Protein AF-A0A9D5VTU8-F1 (afdb_monomer)

Solvent-accessible surface area (backbone atoms only — not comparable to full-atom values): 6074 Å² total; per-residue (Å²): 134,85,80,76,80,64,71,96,58,91,76,55,67,71,58,44,55,50,37,51,52,22,29,52,40,16,65,76,36,25,74,42,66,64,24,18,46,39,45,36,50,38,54,48,54,54,48,52,52,47,50,43,55,70,61,48,47,56,40,61,76,68,64,52,53,71,68,61,49,50,54,49,52,52,53,51,53,52,49,53,52,55,50,50,54,53,43,45,67,56,46,43,70,37,42,41,70,63,31,32,54,53,31,55,53,51,49,69,61,66,104

Foldseek 3Di:
DDPLPAQPDDDDPVLLVLLVVLLVCCVVFQADLVSLVSLLVSVLSSLLRSLCVVQQVVCVVVVPDPVVNVVSVVVSVVVSVVVSVVSCVPSSPGGDPRVNVSSVVSVSHSD

pLDDT: mean 90.66, std 12.19, range [35.47, 97.81]

Radius of gyration: 15.84 Å; Cα contacts (8 Å, |Δi|>4): 97; chains: 1; bounding box: 31×36×45 Å

Nearest PDB structures (foldseek):
  6z16-assembly1_g  TM=4.076E-01  e=2.910E+00  Anoxybacillus flavithermus WK1
  7qru-assembly1_G  TM=3.475E-01  e=9.039E+00  Alkalihalophilus pseudofirmus

Structure (mmCIF, N/CA/C/O backbone):
data_AF-A0A9D5VTU8-F1
#
_entry.id   AF-A0A9D5VTU8-F1
#
loop_
_atom_site.group_PDB
_atom_site.id
_atom_site.type_symbol
_atom_site.label_atom_id
_atom_site.label_alt_id
_atom_site.label_comp_id
_atom_site.label_asym_id
_atom_site.label_entity_id
_atom_site.label_seq_id
_atom_site.pdbx_PDB_ins_code
_atom_site.Cartn_x
_atom_site.Cartn_y
_atom_site.Cartn_z
_atom_site.occupancy
_atom_site.B_iso_or_equiv
_atom_site.auth_seq_id
_atom_site.auth_comp_id
_atom_site.auth_asym_id
_atom_site.auth_atom_id
_atom_site.pdbx_PDB_model_num
ATOM 1 N N . MET A 1 1 ? 0.095 -29.364 -1.698 1.00 35.47 1 MET A N 1
ATOM 2 C CA . MET A 1 1 ? -0.686 -28.680 -0.645 1.00 35.47 1 MET A CA 1
ATOM 3 C C . MET A 1 1 ? -0.549 -27.196 -0.921 1.00 35.47 1 MET A C 1
ATOM 5 O O . MET A 1 1 ? 0.357 -26.564 -0.397 1.00 35.47 1 MET A O 1
ATOM 9 N N . ASP A 1 2 ? -1.383 -26.674 -1.817 1.00 42.19 2 ASP A N 1
ATOM 10 C CA . ASP A 1 2 ? -1.324 -25.274 -2.239 1.00 42.19 2 ASP A CA 1
ATOM 11 C C . ASP A 1 2 ? -2.202 -24.450 -1.302 1.00 42.19 2 ASP A C 1
ATOM 13 O O . ASP A 1 2 ? -3.365 -24.171 -1.586 1.00 42.19 2 ASP A O 1
ATOM 17 N N . ASN A 1 3 ? -1.649 -24.086 -0.145 1.00 41.22 3 ASN A N 1
ATOM 18 C CA . ASN A 1 3 ? -2.238 -23.045 0.687 1.00 41.22 3 ASN A CA 1
ATOM 19 C C . ASN A 1 3 ? -2.044 -21.704 -0.029 1.00 41.22 3 ASN A C 1
ATOM 21 O O . ASN A 1 3 ? -1.099 -20.968 0.249 1.00 41.22 3 ASN A O 1
ATOM 25 N N . LYS A 1 4 ? -2.941 -21.376 -0.964 1.00 48.72 4 LYS A N 1
ATOM 26 C CA . LYS A 1 4 ? -3.135 -19.990 -1.388 1.00 48.72 4 LYS A CA 1
ATOM 27 C C . LYS A 1 4 ? -3.759 -19.250 -0.206 1.00 48.72 4 LYS A C 1
ATOM 29 O O . LYS A 1 4 ? -4.978 -19.182 -0.080 1.00 48.72 4 LYS A O 1
ATOM 34 N N . CYS A 1 5 ? -2.918 -18.757 0.701 1.00 50.41 5 CYS A N 1
ATOM 35 C CA . CYS A 1 5 ? -3.317 -17.759 1.685 1.00 50.41 5 CYS A CA 1
ATOM 36 C C . CYS A 1 5 ? -3.737 -16.505 0.908 1.00 50.41 5 CYS A C 1
ATOM 38 O O . CYS A 1 5 ? -2.898 -15.678 0.563 1.00 50.41 5 CYS A O 1
ATOM 40 N N . GLY A 1 6 ? -5.020 -16.422 0.555 1.00 56.81 6 GLY A N 1
ATOM 41 C CA . GLY A 1 6 ? -5.602 -15.239 -0.063 1.00 56.81 6 GLY A CA 1
ATOM 42 C C . GLY A 1 6 ? -5.548 -14.043 0.884 1.00 56.81 6 GLY A C 1
ATOM 43 O O . GLY A 1 6 ? -5.292 -14.175 2.085 1.00 56.81 6 GLY A O 1
ATOM 44 N N . VAL A 1 7 ? -5.799 -12.856 0.342 1.00 59.06 7 VAL A N 1
ATOM 45 C CA . VAL A 1 7 ? -5.923 -11.636 1.141 1.00 59.06 7 VAL A CA 1
ATOM 46 C C . VAL A 1 7 ? -7.037 -11.834 2.176 1.00 59.06 7 VAL A C 1
ATOM 48 O O . VAL A 1 7 ? -8.175 -12.127 1.823 1.00 59.06 7 VAL A O 1
ATOM 51 N N . ILE A 1 8 ? -6.713 -11.679 3.464 1.00 71.00 8 ILE A N 1
ATOM 52 C CA . ILE A 1 8 ? -7.641 -11.939 4.588 1.00 71.00 8 ILE A CA 1
ATOM 53 C C . ILE A 1 8 ? -8.742 -10.856 4.682 1.00 71.00 8 ILE A C 1
ATOM 55 O O . ILE A 1 8 ? -9.678 -10.965 5.472 1.00 71.00 8 ILE A O 1
ATOM 59 N N . PHE A 1 9 ? -8.650 -9.804 3.867 1.00 81.75 9 PHE A N 1
ATOM 60 C CA . PHE A 1 9 ? -9.569 -8.673 3.856 1.00 81.75 9 PHE A CA 1
ATOM 61 C C . PHE A 1 9 ? -10.110 -8.393 2.445 1.00 81.75 9 PHE A C 1
ATOM 63 O O . PHE A 1 9 ? -9.389 -8.561 1.457 1.00 81.75 9 PHE A O 1
ATOM 70 N N . PRO A 1 10 ? -11.373 -7.945 2.326 1.00 85.62 10 PRO A N 1
ATOM 71 C CA . PRO A 1 10 ? -11.955 -7.598 1.039 1.00 85.62 10 PRO A CA 1
ATOM 72 C C . PRO A 1 10 ? -11.299 -6.333 0.473 1.00 85.62 10 PRO A C 1
ATOM 74 O O . PRO A 1 10 ? -11.248 -5.292 1.129 1.00 85.62 10 PRO A O 1
ATOM 77 N N . LEU A 1 11 ? -10.828 -6.415 -0.772 1.00 88.06 11 LEU A N 1
ATOM 78 C CA . LEU A 1 11 ? -10.335 -5.256 -1.514 1.00 88.06 11 LEU A CA 1
ATOM 79 C C . LEU A 1 11 ? -11.487 -4.561 -2.257 1.00 88.06 11 LEU A C 1
ATOM 81 O O . LEU A 1 11 ? -12.204 -5.240 -3.000 1.00 88.06 11 LEU A O 1
ATOM 85 N N . PRO A 1 12 ? -11.648 -3.230 -2.124 1.00 89.19 12 PRO A N 1
ATOM 86 C CA . PRO A 1 12 ? -12.628 -2.474 -2.895 1.00 89.19 12 PRO A CA 1
ATOM 87 C C . PRO A 1 12 ? -12.386 -2.610 -4.392 1.00 89.19 12 PRO A C 1
ATOM 89 O O . PRO A 1 12 ? -11.238 -2.612 -4.842 1.00 89.19 12 PRO A O 1
ATOM 92 N N . THR A 1 13 ? -13.465 -2.625 -5.175 1.00 90.44 13 THR A N 1
ATOM 93 C CA . THR A 1 13 ? -13.396 -2.717 -6.640 1.00 90.44 13 THR A CA 1
ATOM 94 C C . THR A 1 13 ? -12.496 -1.640 -7.241 1.00 90.44 13 THR A C 1
ATOM 96 O O . THR A 1 13 ? -11.645 -1.957 -8.061 1.00 90.44 13 THR A O 1
ATOM 99 N N . CYS A 1 14 ? -12.576 -0.398 -6.755 1.00 90.44 14 CYS A N 1
ATOM 100 C CA . CYS A 1 14 ? -11.724 0.691 -7.236 1.00 90.44 14 CYS A CA 1
ATOM 101 C C . CYS A 1 14 ? -10.222 0.445 -6.994 1.00 90.44 14 CYS A C 1
ATOM 103 O O . CYS A 1 14 ? -9.394 0.856 -7.802 1.00 90.44 14 CYS A O 1
ATOM 105 N N . VAL A 1 15 ? -9.853 -0.248 -5.908 1.00 93.25 15 VAL A N 1
ATOM 106 C CA . VAL A 1 15 ? -8.457 -0.619 -5.627 1.00 93.25 15 VAL A CA 1
ATOM 107 C C . VAL A 1 15 ? -8.014 -1.747 -6.555 1.00 93.25 15 VAL A C 1
ATOM 109 O O . VAL A 1 15 ? -6.900 -1.697 -7.066 1.00 93.25 15 VAL A O 1
ATOM 112 N N . LYS A 1 16 ? -8.887 -2.728 -6.821 1.00 93.06 16 LYS A N 1
ATOM 113 C CA . LYS A 1 16 ? -8.610 -3.815 -7.774 1.00 93.06 16 LYS A CA 1
ATOM 114 C C . LYS A 1 16 ? -8.436 -3.300 -9.204 1.00 93.06 16 LYS A C 1
ATOM 116 O O . LYS A 1 16 ? -7.487 -3.687 -9.874 1.00 93.06 16 LYS A O 1
ATOM 121 N N . GLU A 1 17 ? -9.309 -2.401 -9.653 1.00 94.00 17 GLU A N 1
ATOM 122 C CA . GLU A 1 17 ? -9.225 -1.769 -10.977 1.00 94.00 17 GLU A CA 1
ATOM 123 C C . GLU A 1 17 ? -7.952 -0.930 -11.118 1.00 94.00 17 GLU A C 1
ATOM 125 O O . GLU A 1 17 ? -7.220 -1.064 -12.097 1.00 94.00 17 GLU A O 1
ATOM 130 N N . PHE A 1 18 ? -7.640 -0.109 -10.108 1.00 94.75 18 PHE A N 1
ATOM 131 C CA . PHE A 1 18 ? -6.400 0.664 -10.085 1.00 94.75 18 PHE A CA 1
ATOM 132 C C . PHE A 1 18 ? -5.166 -0.242 -10.158 1.00 94.75 18 PHE A C 1
ATOM 134 O O . PHE A 1 18 ? -4.250 0.025 -10.933 1.00 94.75 18 PHE A O 1
ATOM 141 N N . ALA A 1 19 ? -5.163 -1.332 -9.389 1.00 95.50 19 ALA A N 1
ATOM 142 C CA . ALA A 1 19 ? -4.090 -2.314 -9.404 1.0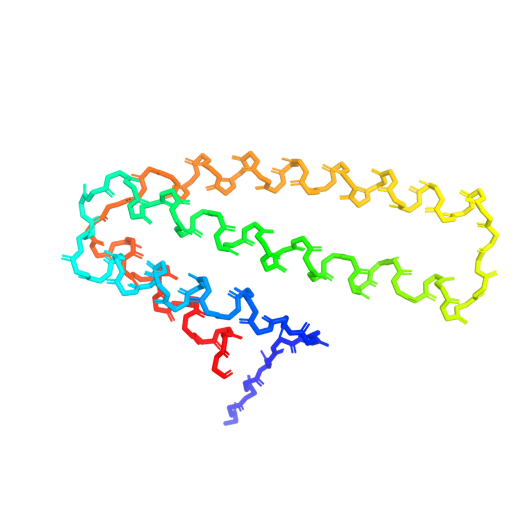0 95.50 19 ALA A CA 1
ATOM 143 C C . ALA A 1 19 ? -3.940 -2.983 -10.777 1.00 95.50 19 ALA A C 1
ATOM 145 O O . ALA A 1 19 ? -2.822 -3.089 -11.271 1.00 95.50 19 ALA A O 1
ATOM 146 N N . GLY A 1 20 ? -5.045 -3.366 -11.425 1.00 95.75 20 GLY A N 1
ATOM 147 C CA . GLY A 1 20 ? -5.025 -3.914 -12.784 1.00 95.75 20 GLY A CA 1
ATOM 148 C C . GLY A 1 20 ? -4.388 -2.951 -13.791 1.00 95.75 20 GLY A C 1
ATOM 149 O O . GLY A 1 20 ? -3.520 -3.351 -14.565 1.00 95.75 20 GLY A O 1
ATOM 150 N N . ASN A 1 21 ? -4.730 -1.662 -13.714 1.00 95.81 21 ASN A N 1
ATOM 151 C CA . ASN A 1 21 ? -4.129 -0.629 -14.563 1.00 95.81 21 ASN A CA 1
ATOM 152 C C . ASN A 1 21 ? -2.631 -0.440 -14.282 1.00 95.81 21 ASN A C 1
ATOM 154 O O . ASN A 1 21 ? -1.835 -0.319 -15.212 1.00 95.81 21 ASN A O 1
ATOM 158 N N . ALA A 1 22 ? -2.232 -0.430 -13.006 1.00 96.81 22 ALA A N 1
ATOM 159 C CA . ALA A 1 22 ? -0.829 -0.322 -12.617 1.00 96.81 22 ALA A CA 1
ATOM 160 C C . ALA A 1 22 ? -0.006 -1.513 -13.124 1.00 96.81 22 ALA A C 1
ATOM 162 O O . ALA A 1 22 ? 1.121 -1.330 -13.588 1.00 96.81 22 ALA A O 1
ATOM 163 N N . VAL A 1 23 ? -0.574 -2.721 -13.076 1.00 97.12 23 VAL A N 1
ATOM 164 C CA . VAL A 1 23 ? 0.079 -3.920 -13.599 1.00 97.12 23 VAL A CA 1
ATOM 165 C C . VAL A 1 23 ? 0.204 -3.873 -15.118 1.00 97.12 23 VAL A C 1
ATOM 167 O O . VAL A 1 23 ? 1.303 -4.085 -15.632 1.00 97.12 23 VAL A O 1
ATOM 170 N N . ALA A 1 24 ? -0.871 -3.538 -15.835 1.00 96.94 24 ALA A N 1
ATOM 171 C CA . ALA A 1 24 ? -0.829 -3.390 -17.288 1.00 96.94 24 ALA A CA 1
ATOM 172 C C . ALA A 1 24 ? 0.267 -2.394 -17.706 1.00 96.94 24 ALA A C 1
ATOM 174 O O . ALA A 1 24 ? 1.144 -2.729 -18.504 1.00 96.94 24 ALA A O 1
ATOM 175 N N . GLN A 1 25 ? 0.311 -1.224 -17.062 1.00 97.19 25 GLN A N 1
ATOM 176 C CA . GLN A 1 25 ? 1.319 -0.201 -17.333 1.00 97.19 25 GLN A CA 1
ATOM 177 C C . GLN A 1 25 ? 2.749 -0.674 -17.016 1.00 97.19 25 GLN A C 1
ATOM 179 O O . GLN A 1 25 ? 3.675 -0.394 -17.777 1.00 97.19 25 GLN A O 1
ATOM 184 N N . ALA A 1 26 ? 2.952 -1.410 -15.920 1.00 97.06 26 ALA A N 1
ATOM 185 C CA . ALA A 1 26 ? 4.252 -1.980 -15.571 1.00 97.06 26 ALA A CA 1
ATOM 186 C C . ALA A 1 26 ? 4.714 -3.072 -16.548 1.00 97.06 26 ALA A C 1
ATOM 188 O O . ALA A 1 26 ? 5.914 -3.195 -16.795 1.00 97.06 26 ALA A O 1
ATOM 189 N N . ASN A 1 27 ? 3.786 -3.836 -17.125 1.00 96.62 27 ASN A N 1
ATOM 190 C CA . ASN A 1 27 ? 4.089 -4.862 -18.118 1.00 96.62 27 ASN A CA 1
ATOM 191 C C . ASN A 1 27 ? 4.426 -4.259 -19.488 1.00 96.62 27 ASN A C 1
ATOM 193 O O . ASN A 1 27 ? 5.400 -4.685 -20.113 1.00 96.62 27 ASN A O 1
ATOM 197 N N . GLU A 1 28 ? 3.665 -3.253 -19.924 1.00 97.38 28 GLU A N 1
ATOM 198 C CA . GLU A 1 28 ? 3.852 -2.569 -21.209 1.00 97.38 28 GLU A CA 1
ATOM 199 C C . GLU A 1 28 ? 5.064 -1.631 -21.196 1.00 97.3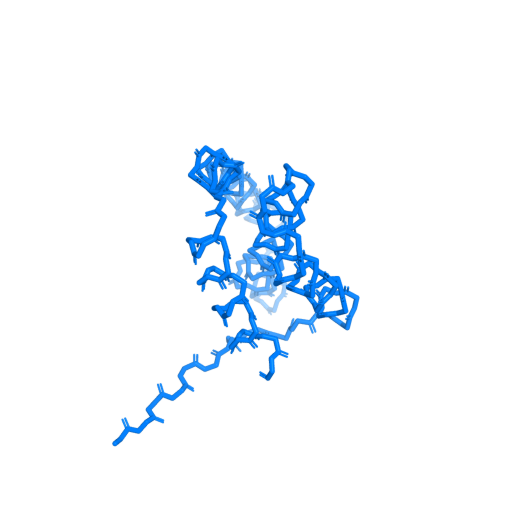8 28 GLU A C 1
ATOM 201 O O . GLU A 1 28 ? 5.874 -1.631 -22.122 1.00 97.38 28 GLU A O 1
ATOM 206 N N . ASN A 1 29 ? 5.226 -0.859 -20.118 1.00 97.12 29 ASN A N 1
ATOM 207 C CA . ASN A 1 29 ? 6.214 0.212 -20.010 1.00 97.12 29 ASN A CA 1
ATOM 208 C C . ASN A 1 29 ? 7.087 0.051 -18.750 1.00 97.12 29 ASN A C 1
ATOM 210 O O . ASN A 1 29 ? 7.121 0.939 -17.893 1.00 97.12 29 ASN A O 1
ATOM 214 N N . PRO A 1 30 ? 7.853 -1.047 -18.607 1.00 96.00 30 PRO A N 1
ATOM 215 C CA . PRO A 1 30 ? 8.558 -1.383 -17.365 1.00 96.00 30 PRO A CA 1
ATOM 216 C C . PRO A 1 30 ? 9.719 -0.434 -17.018 1.00 96.00 30 PRO A C 1
ATOM 218 O O . PRO A 1 30 ? 10.266 -0.496 -15.919 1.00 96.00 30 PRO A O 1
ATOM 221 N N . ASN A 1 31 ? 10.142 0.415 -17.957 1.00 95.69 31 ASN A N 1
ATOM 222 C CA . ASN A 1 31 ? 11.226 1.379 -17.761 1.00 95.69 31 ASN A CA 1
ATOM 223 C C . ASN A 1 31 ? 10.724 2.816 -17.534 1.00 95.69 31 ASN A C 1
ATOM 225 O O . ASN A 1 31 ? 11.535 3.695 -17.241 1.00 95.69 31 ASN A O 1
ATOM 229 N N . ASP A 1 32 ? 9.413 3.058 -17.635 1.00 93.12 32 ASP A N 1
ATOM 230 C CA . ASP A 1 32 ? 8.812 4.353 -17.317 1.00 93.12 32 ASP A CA 1
ATOM 231 C C . ASP A 1 32 ? 8.775 4.554 -15.793 1.00 93.12 32 ASP A C 1
ATOM 233 O O . ASP A 1 32 ? 8.365 3.673 -15.034 1.00 93.12 32 ASP A O 1
ATOM 237 N N . GLY A 1 33 ? 9.208 5.731 -15.334 1.00 86.69 33 GLY A N 1
ATOM 238 C CA . GLY A 1 33 ? 9.131 6.106 -13.923 1.00 86.69 33 GLY A CA 1
ATOM 239 C C . GLY A 1 33 ? 7.698 6.094 -13.393 1.00 86.69 33 GLY A C 1
ATOM 240 O O . GLY A 1 33 ? 7.479 5.664 -12.263 1.00 86.69 33 GLY A O 1
ATOM 241 N N . LYS A 1 34 ? 6.715 6.442 -14.234 1.00 94.06 34 LYS A N 1
ATOM 242 C CA . LYS A 1 34 ? 5.296 6.414 -13.855 1.00 94.06 34 LYS A CA 1
ATOM 243 C C . LYS A 1 34 ? 4.803 5.005 -13.537 1.00 94.06 34 LYS A C 1
ATOM 245 O O . LYS A 1 34 ? 3.957 4.843 -12.665 1.00 94.06 34 LYS A O 1
ATOM 250 N N . SER A 1 35 ? 5.340 3.984 -14.203 1.00 96.50 35 SER A N 1
ATOM 251 C CA . SER A 1 35 ? 4.983 2.587 -13.938 1.00 96.50 35 SER A CA 1
ATOM 252 C C . SER A 1 35 ? 5.377 2.173 -12.520 1.00 96.50 35 SER A C 1
ATOM 254 O O . SER A 1 35 ? 4.590 1.548 -11.813 1.00 96.50 35 SER A O 1
ATOM 256 N N . ALA A 1 36 ? 6.573 2.569 -12.073 1.00 96.19 36 ALA A N 1
ATOM 257 C CA . ALA A 1 36 ? 7.017 2.314 -10.705 1.00 96.19 36 ALA A CA 1
ATOM 258 C C . ALA A 1 36 ? 6.168 3.080 -9.679 1.00 96.19 36 ALA A C 1
ATOM 260 O O . ALA A 1 36 ? 5.794 2.506 -8.657 1.00 96.19 36 ALA A O 1
ATOM 261 N N . ASP A 1 37 ? 5.805 4.331 -9.973 1.00 97.19 37 ASP A N 1
ATOM 262 C CA . ASP A 1 37 ? 4.946 5.143 -9.104 1.00 97.19 37 ASP A CA 1
ATOM 263 C C . ASP A 1 37 ? 3.538 4.544 -8.949 1.00 97.19 37 ASP A C 1
ATOM 265 O O . ASP A 1 37 ? 3.017 4.478 -7.835 1.00 97.19 37 ASP A O 1
ATOM 269 N N . LEU A 1 38 ? 2.944 4.032 -10.031 1.00 97.25 38 LEU A N 1
ATOM 270 C CA . LEU A 1 38 ? 1.636 3.364 -10.001 1.00 97.25 38 LEU A CA 1
ATOM 271 C C . LEU A 1 38 ? 1.668 2.060 -9.195 1.00 97.25 38 LEU A C 1
ATOM 273 O O . LEU A 1 38 ? 0.743 1.769 -8.431 1.00 97.25 38 LEU A O 1
ATOM 277 N N . VAL A 1 39 ? 2.743 1.281 -9.326 1.00 97.19 39 VAL A N 1
ATOM 278 C CA . VAL A 1 39 ? 2.953 0.058 -8.536 1.00 97.19 39 VAL A CA 1
ATOM 279 C C . VAL A 1 39 ? 3.135 0.397 -7.053 1.00 97.19 39 VAL A C 1
ATOM 281 O O . VAL A 1 39 ? 2.508 -0.229 -6.197 1.00 97.19 39 VAL A O 1
ATOM 284 N N . VAL A 1 40 ? 3.929 1.426 -6.734 1.00 97.69 40 VAL A N 1
ATOM 285 C CA . 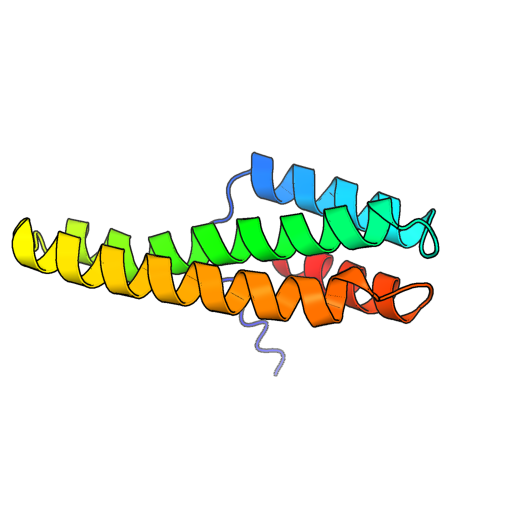VAL A 1 40 ? 4.066 1.958 -5.368 1.00 97.69 40 VAL A CA 1
ATOM 286 C C . VAL A 1 40 ? 2.702 2.359 -4.815 1.00 97.69 40 VAL A C 1
ATOM 288 O O . VAL A 1 40 ? 2.334 1.920 -3.727 1.00 97.69 40 VAL A O 1
ATOM 291 N N . GLU A 1 41 ? 1.937 3.168 -5.545 1.00 97.50 41 GLU A N 1
ATOM 292 C CA . GLU A 1 41 ? 0.633 3.639 -5.084 1.00 97.50 41 GLU A CA 1
ATOM 293 C C . GLU A 1 41 ? -0.334 2.472 -4.858 1.00 97.50 41 GLU A C 1
ATOM 295 O O . GLU A 1 41 ? -1.041 2.447 -3.851 1.00 97.50 41 GLU A O 1
ATOM 300 N N . THR A 1 42 ? -0.305 1.463 -5.728 1.00 96.81 42 THR A N 1
ATOM 301 C CA . THR A 1 42 ? -1.123 0.254 -5.592 1.00 96.81 42 THR A CA 1
ATOM 302 C C . THR A 1 42 ? -0.827 -0.483 -4.290 1.00 96.81 42 THR A C 1
ATOM 304 O O . THR A 1 42 ? -1.744 -0.759 -3.513 1.00 96.81 42 THR A O 1
ATOM 307 N N . ILE A 1 43 ? 0.451 -0.749 -4.004 1.00 95.44 43 ILE A N 1
ATOM 308 C CA . ILE A 1 43 ? 0.873 -1.411 -2.761 1.00 95.44 43 ILE A CA 1
ATOM 309 C C . ILE A 1 43 ? 0.417 -0.603 -1.543 1.00 95.44 43 ILE A C 1
ATOM 311 O O . ILE A 1 43 ? -0.049 -1.178 -0.555 1.00 95.44 43 ILE A O 1
ATOM 315 N N . LEU A 1 44 ? 0.509 0.728 -1.608 1.00 96.38 44 LEU A N 1
ATOM 316 C CA . LEU A 1 44 ? 0.085 1.595 -0.511 1.00 96.38 44 LEU A CA 1
ATOM 317 C C . LEU A 1 44 ? -1.429 1.598 -0.321 1.00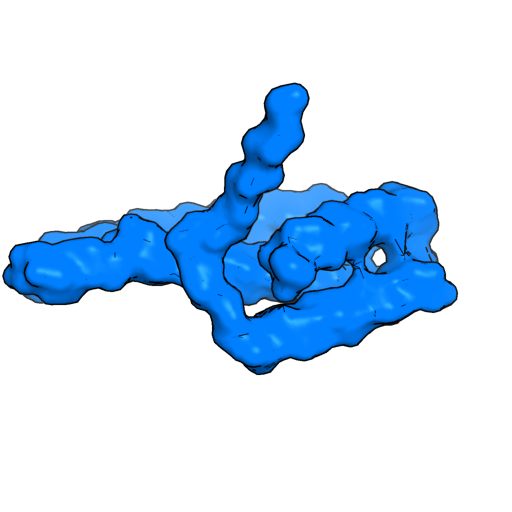 96.38 44 LEU A C 1
ATOM 319 O O . LEU A 1 44 ? -1.859 1.502 0.822 1.00 96.38 44 LEU A O 1
ATOM 323 N N . LYS A 1 45 ? -2.236 1.624 -1.389 1.00 95.38 45 LYS A N 1
ATOM 324 C CA . LYS A 1 45 ? -3.702 1.503 -1.285 1.00 95.38 45 LYS A CA 1
ATOM 325 C C . LYS A 1 45 ? -4.117 0.162 -0.674 1.00 95.38 45 LYS A C 1
ATOM 327 O O . LYS A 1 45 ? -4.976 0.134 0.203 1.00 95.38 45 LYS A O 1
ATOM 332 N N . ILE A 1 46 ? -3.490 -0.937 -1.099 1.00 93.94 46 ILE A N 1
ATOM 333 C CA . ILE A 1 46 ? -3.749 -2.279 -0.552 1.00 93.94 46 ILE A CA 1
ATOM 334 C C . ILE A 1 46 ? -3.374 -2.333 0.933 1.00 93.94 46 ILE A C 1
ATOM 336 O O . ILE A 1 46 ? -4.159 -2.806 1.752 1.00 93.94 46 ILE A O 1
ATOM 340 N N . THR A 1 47 ? -2.198 -1.814 1.292 1.00 93.25 47 THR A N 1
ATOM 341 C CA . THR A 1 47 ? -1.724 -1.767 2.684 1.00 93.25 47 THR A CA 1
ATOM 342 C C . THR A 1 47 ? -2.632 -0.909 3.559 1.00 93.25 47 THR A C 1
ATOM 344 O O . THR A 1 47 ? -2.959 -1.306 4.674 1.00 93.25 47 THR A O 1
ATOM 347 N N . ASP A 1 48 ? -3.043 0.260 3.066 1.00 93.25 48 ASP A N 1
ATOM 348 C CA . ASP A 1 48 ? -3.930 1.186 3.768 1.00 93.25 48 ASP A CA 1
ATOM 349 C C . ASP A 1 48 ? -5.242 0.495 4.149 1.00 93.25 48 ASP A C 1
ATOM 351 O O . ASP A 1 48 ? -5.606 0.452 5.326 1.00 93.25 48 ASP A O 1
ATOM 355 N N . HIS A 1 49 ? -5.864 -0.166 3.168 1.00 92.56 49 HIS A N 1
ATOM 356 C CA . HIS A 1 49 ? -7.075 -0.954 3.375 1.00 92.56 49 HIS A CA 1
ATOM 357 C C . HIS A 1 49 ? -6.871 -2.138 4.316 1.00 92.56 49 HIS A C 1
ATOM 359 O O . HIS A 1 49 ? -7.697 -2.373 5.196 1.00 92.56 49 HIS A O 1
ATOM 365 N N . GLY A 1 50 ? -5.772 -2.875 4.156 1.00 92.00 50 GLY A N 1
ATOM 366 C CA . GLY A 1 50 ? -5.475 -4.028 4.998 1.00 92.00 50 GLY A CA 1
ATOM 367 C C . GLY A 1 50 ? -5.283 -3.646 6.458 1.00 92.00 50 GLY A C 1
ATOM 368 O O . GLY A 1 50 ? -5.838 -4.290 7.344 1.00 92.00 50 GLY A O 1
ATOM 369 N N . LEU A 1 51 ? -4.541 -2.571 6.723 1.00 93.62 51 LEU A N 1
ATOM 370 C CA . LEU A 1 51 ? -4.318 -2.099 8.085 1.00 93.62 51 LEU A CA 1
ATOM 371 C C . LEU A 1 51 ? -5.598 -1.546 8.714 1.00 93.62 51 LEU A C 1
ATOM 373 O O . LEU A 1 51 ? -5.856 -1.822 9.884 1.00 93.62 51 LEU A O 1
ATOM 377 N N . ASP A 1 52 ? -6.429 -0.828 7.960 1.00 91.81 52 ASP A N 1
ATOM 378 C CA . ASP A 1 52 ? -7.709 -0.350 8.489 1.00 91.81 52 ASP A CA 1
ATOM 379 C C . ASP A 1 52 ? -8.658 -1.507 8.798 1.00 91.81 52 ASP A C 1
ATOM 381 O O . ASP A 1 52 ? -9.237 -1.565 9.887 1.00 91.81 52 ASP A O 1
ATOM 385 N N . TYR A 1 53 ? -8.764 -2.473 7.887 1.00 92.25 53 TYR A N 1
ATOM 386 C CA . TYR A 1 53 ? -9.604 -3.643 8.095 1.00 92.25 53 TYR A CA 1
ATOM 387 C C . TYR A 1 53 ? -9.120 -4.499 9.271 1.00 92.25 53 TYR A C 1
ATOM 389 O O . TYR A 1 53 ? -9.928 -4.962 10.065 1.00 92.25 53 TYR A O 1
ATOM 397 N N . LEU A 1 54 ? -7.813 -4.708 9.424 1.00 91.50 54 LEU A N 1
ATOM 398 C CA . LEU A 1 54 ? -7.288 -5.598 10.463 1.00 91.50 54 LEU A CA 1
ATOM 399 C C . LEU A 1 54 ? -7.180 -4.938 11.841 1.00 91.50 54 LEU A C 1
ATOM 401 O O . LEU A 1 54 ? -7.232 -5.646 12.843 1.00 91.50 54 LEU A O 1
ATOM 405 N N . TYR A 1 55 ? -7.034 -3.612 11.916 1.00 91.69 55 TYR A N 1
ATOM 406 C CA . TYR A 1 55 ? -6.765 -2.930 13.187 1.00 91.69 55 TYR A CA 1
ATOM 407 C C . TYR A 1 55 ? -7.829 -1.932 13.617 1.00 91.69 55 TYR A C 1
ATOM 409 O O . TYR A 1 55 ? -7.907 -1.652 14.810 1.00 91.69 55 TYR A O 1
ATOM 417 N N . LEU A 1 56 ? -8.642 -1.387 12.708 1.00 91.06 56 LEU A N 1
ATOM 418 C CA . LEU A 1 56 ? -9.710 -0.451 13.076 1.00 91.06 56 LEU A CA 1
ATOM 419 C C . LEU A 1 56 ? -11.069 -1.142 13.131 1.00 91.06 56 LEU A C 1
ATOM 421 O O . LEU A 1 56 ? -11.786 -0.973 14.116 1.00 91.06 56 LEU A O 1
ATOM 425 N N . HIS A 1 57 ? -11.388 -1.982 12.144 1.00 90.00 57 HIS A N 1
ATOM 426 C CA . HIS A 1 57 ? -12.674 -2.679 12.103 1.00 90.00 57 HIS A CA 1
ATOM 427 C C . HIS A 1 57 ? -12.950 -3.543 13.353 1.00 90.00 57 HIS A C 1
ATOM 429 O O . HIS A 1 57 ? -14.046 -3.438 13.908 1.00 90.00 57 HIS A O 1
ATOM 435 N N . PRO A 1 58 ? -11.988 -4.315 13.908 1.00 90.88 58 PRO A N 1
ATOM 436 C CA . PRO A 1 58 ? -12.239 -5.081 15.128 1.00 90.88 58 PRO A CA 1
ATOM 437 C C . PRO A 1 58 ? -12.541 -4.200 16.342 1.00 90.88 58 PRO A C 1
ATOM 439 O O . PRO A 1 58 ? -13.270 -4.622 17.235 1.00 90.88 58 PRO A O 1
ATOM 442 N N . LEU A 1 59 ? -12.026 -2.967 16.383 1.00 92.56 59 LEU A N 1
ATOM 443 C CA . LEU A 1 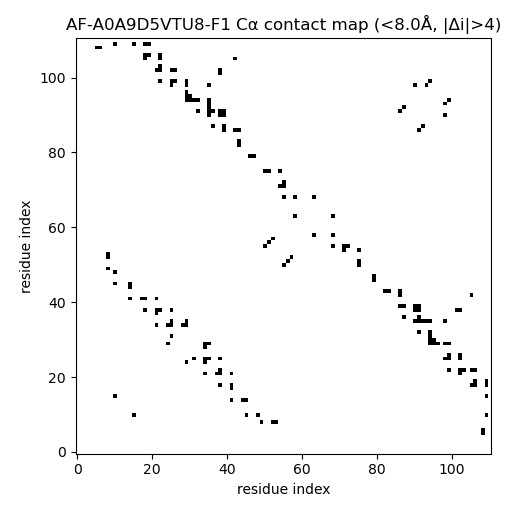59 ? -12.319 -2.025 17.468 1.00 92.56 59 LEU A CA 1
ATOM 444 C C . LEU A 1 59 ? -13.750 -1.502 17.390 1.00 92.56 59 LEU A C 1
ATOM 446 O O . LEU A 1 59 ? -14.343 -1.180 18.421 1.00 92.56 59 LEU A O 1
ATOM 450 N N . ASP A 1 60 ? -14.289 -1.383 16.177 1.00 89.38 60 ASP A N 1
ATOM 451 C CA . ASP A 1 60 ? -15.693 -1.051 15.967 1.00 89.38 60 ASP A CA 1
ATOM 452 C C . ASP A 1 60 ? -16.587 -2.206 16.425 1.00 89.38 60 ASP A C 1
ATOM 454 O O . ASP A 1 60 ? -17.510 -1.971 17.204 1.00 89.38 60 ASP A O 1
ATOM 458 N N . LEU A 1 61 ? -16.249 -3.446 16.053 1.00 90.81 61 LEU A N 1
ATOM 459 C CA . LEU A 1 61 ? -16.961 -4.652 16.498 1.00 90.81 61 LEU A CA 1
ATOM 460 C C . LEU A 1 61 ? -16.914 -4.836 18.024 1.00 90.81 61 LEU A C 1
ATOM 462 O O . LEU A 1 61 ? -17.923 -5.164 18.644 1.00 90.81 61 LEU A O 1
ATOM 466 N N . ALA A 1 62 ? -15.758 -4.582 18.640 1.00 93.19 62 ALA A N 1
ATOM 467 C CA . ALA A 1 62 ? -15.558 -4.667 20.086 1.00 93.19 62 ALA A CA 1
ATOM 468 C C . ALA A 1 62 ? -16.065 -3.431 20.855 1.00 93.19 62 ALA A C 1
ATOM 470 O O . ALA A 1 62 ? -15.884 -3.357 22.069 1.00 93.19 62 ALA A O 1
ATOM 471 N N . GLN A 1 63 ? -16.674 -2.454 20.169 1.00 92.19 63 GLN A N 1
ATOM 472 C CA . GLN A 1 63 ? -17.218 -1.227 20.764 1.00 92.19 63 GLN A CA 1
ATOM 473 C C . GLN A 1 63 ? -16.206 -0.477 21.648 1.00 92.19 63 GLN A C 1
ATOM 475 O O . GLN A 1 63 ? -16.547 0.096 22.683 1.00 92.19 63 GLN A O 1
ATOM 480 N N . VAL A 1 64 ? -14.935 -0.464 21.235 1.00 91.25 64 VAL A N 1
ATOM 481 C CA . VAL A 1 64 ? -13.860 0.185 21.994 1.00 91.25 64 VAL A CA 1
ATOM 482 C C . VAL A 1 64 ? -14.155 1.680 22.141 1.00 91.25 64 VAL A C 1
ATOM 484 O O . VAL A 1 64 ? -14.532 2.359 21.184 1.00 91.25 64 VAL A O 1
ATOM 487 N N . GLY A 1 65 ? -13.956 2.213 23.347 1.00 90.62 65 GLY A N 1
ATOM 488 C CA . GLY A 1 65 ? -14.142 3.636 23.619 1.00 90.62 65 GLY A CA 1
ATOM 489 C C . GLY A 1 65 ? -13.235 4.535 22.767 1.00 90.62 65 GLY A C 1
ATOM 490 O O . GLY A 1 65 ? -12.177 4.122 22.284 1.00 90.62 65 GLY A O 1
ATOM 491 N N . LEU A 1 66 ? -13.628 5.802 22.615 1.00 88.44 66 LEU A N 1
ATOM 492 C CA . LEU A 1 66 ? -12.958 6.773 21.735 1.00 88.44 66 LEU A CA 1
ATOM 493 C C . LEU A 1 66 ? -11.450 6.906 21.993 1.00 88.44 66 LEU A C 1
ATOM 495 O O . LEU A 1 66 ? -10.674 6.993 21.044 1.00 88.44 66 LEU A O 1
ATOM 499 N N . ILE A 1 67 ? -11.027 6.875 23.259 1.00 90.19 67 ILE A N 1
ATOM 500 C CA . ILE A 1 67 ? -9.609 6.972 23.634 1.00 90.19 67 ILE A CA 1
ATOM 501 C C . ILE A 1 67 ? -8.822 5.778 23.080 1.00 90.19 67 ILE A C 1
ATOM 503 O O . ILE A 1 67 ? -7.811 5.969 22.409 1.00 90.19 67 ILE A O 1
ATOM 507 N N . GLY A 1 68 ? -9.314 4.552 23.290 1.00 89.00 68 GLY A N 1
ATOM 508 C CA . GLY A 1 68 ? -8.672 3.340 22.776 1.00 89.00 68 GLY A CA 1
ATOM 509 C C . GLY A 1 68 ? -8.605 3.329 21.247 1.00 89.00 68 GLY A C 1
ATOM 510 O O . GLY A 1 68 ? -7.547 3.060 20.678 1.00 89.00 68 GLY A O 1
ATOM 511 N N . LYS A 1 69 ? -9.697 3.724 20.576 1.00 91.88 69 LYS A N 1
ATOM 512 C CA . LYS A 1 69 ? -9.730 3.864 19.111 1.00 91.88 69 LYS A CA 1
ATOM 513 C C . LYS A 1 69 ? -8.701 4.872 18.600 1.00 91.88 69 LYS A C 1
ATOM 515 O O . LYS A 1 69 ? -8.018 4.594 17.618 1.00 91.88 69 LYS A O 1
ATOM 520 N N . ASN A 1 70 ? -8.554 6.021 19.259 1.00 93.56 70 ASN A N 1
ATOM 521 C CA . ASN A 1 70 ? -7.592 7.048 18.852 1.00 93.56 70 ASN A CA 1
ATOM 522 C C . ASN A 1 70 ? -6.140 6.586 19.016 1.00 93.56 70 ASN A C 1
ATOM 524 O O . ASN A 1 70 ? -5.325 6.836 18.127 1.00 93.56 70 ASN A O 1
ATOM 528 N N . THR A 1 71 ? -5.827 5.865 20.094 1.00 95.31 71 THR A N 1
ATOM 529 C CA . THR A 1 71 ? -4.496 5.280 20.302 1.00 95.31 71 THR A CA 1
ATOM 530 C C . THR A 1 71 ? -4.132 4.305 19.185 1.00 95.31 71 THR A C 1
ATOM 532 O O . THR A 1 71 ? -3.051 4.405 18.605 1.00 95.31 71 THR A O 1
ATOM 535 N N . VAL A 1 72 ? -5.043 3.396 18.822 1.00 93.94 72 VAL A N 1
ATOM 536 C CA . VAL A 1 72 ? -4.777 2.441 17.736 1.00 93.94 72 VAL A CA 1
ATOM 537 C C . VAL A 1 72 ? -4.669 3.154 16.388 1.00 93.94 72 VAL A C 1
ATOM 539 O O . VAL A 1 72 ? -3.720 2.898 15.651 1.00 93.94 72 VAL A O 1
ATOM 542 N N . LYS A 1 73 ? -5.559 4.111 16.086 1.00 94.19 73 LYS A N 1
ATOM 543 C CA . LYS A 1 73 ? -5.464 4.938 14.868 1.00 94.19 73 LYS A CA 1
ATOM 544 C C . LYS A 1 73 ? -4.112 5.635 14.751 1.00 94.19 73 LYS A C 1
ATOM 546 O O . LYS A 1 73 ? -3.534 5.674 13.668 1.00 94.19 73 LYS A O 1
ATOM 551 N N . PHE A 1 74 ? -3.589 6.169 15.852 1.00 95.75 74 PHE A N 1
ATOM 552 C CA . PHE A 1 74 ? -2.269 6.792 15.869 1.00 95.75 74 PHE A CA 1
ATOM 553 C C . PHE A 1 74 ? -1.155 5.793 15.518 1.00 95.75 74 PHE A C 1
ATOM 555 O O . PHE A 1 74 ? -0.308 6.085 14.667 1.00 95.75 74 PHE A O 1
ATOM 562 N N . GLY A 1 75 ? -1.182 4.601 16.122 1.00 95.81 75 GLY A N 1
ATOM 563 C CA . GLY A 1 75 ? -0.233 3.528 15.817 1.00 95.81 75 GLY A CA 1
ATOM 564 C C . GLY A 1 75 ? -0.297 3.093 14.350 1.00 95.81 75 GLY A C 1
ATOM 565 O O . GLY A 1 75 ? 0.726 3.076 13.665 1.00 95.81 75 GLY A O 1
ATOM 566 N N . VAL A 1 76 ? -1.505 2.842 13.839 1.00 95.69 76 VAL A N 1
ATOM 567 C CA . VAL A 1 76 ? -1.753 2.466 12.438 1.00 95.69 76 VAL A CA 1
ATOM 568 C C . VAL A 1 76 ? -1.240 3.540 11.477 1.00 95.69 76 VAL A C 1
ATOM 570 O O . VAL A 1 76 ? -0.505 3.231 10.542 1.00 95.69 76 VAL A O 1
ATOM 573 N N . ASN A 1 77 ? -1.541 4.816 11.727 1.00 94.88 77 ASN A N 1
ATOM 574 C CA . ASN A 1 77 ? -1.068 5.917 10.882 1.00 94.88 77 ASN A CA 1
ATOM 575 C C . ASN A 1 77 ? 0.459 6.055 10.888 1.00 94.88 77 ASN A C 1
ATOM 577 O O . ASN A 1 77 ? 1.059 6.400 9.868 1.00 94.88 77 ASN A O 1
ATOM 581 N N . THR A 1 78 ? 1.101 5.779 12.022 1.00 97.06 78 THR A N 1
ATOM 582 C CA . THR A 1 78 ? 2.565 5.772 12.123 1.00 97.06 78 THR A CA 1
ATOM 583 C C . THR A 1 78 ? 3.160 4.629 11.301 1.00 97.06 78 THR A C 1
ATOM 585 O O . THR A 1 78 ? 4.084 4.857 10.518 1.00 97.06 78 THR A O 1
ATOM 588 N N . ALA A 1 79 ? 2.583 3.429 11.392 1.00 96.12 79 ALA A N 1
ATOM 589 C CA . ALA A 1 79 ? 2.993 2.282 10.587 1.00 96.12 79 ALA A CA 1
ATOM 590 C C . ALA A 1 79 ? 2.822 2.549 9.081 1.00 96.12 79 ALA A C 1
ATOM 592 O O . ALA A 1 79 ? 3.767 2.356 8.318 1.00 96.12 79 ALA A O 1
ATOM 593 N N . LYS A 1 80 ? 1.668 3.088 8.658 1.00 95.69 80 LYS A N 1
ATOM 594 C CA . LYS A 1 80 ? 1.395 3.465 7.258 1.00 95.69 80 LYS A CA 1
ATOM 595 C C . LYS A 1 80 ? 2.464 4.405 6.694 1.00 95.69 80 LYS A C 1
ATOM 597 O O . LYS A 1 80 ? 2.941 4.200 5.579 1.00 95.69 80 LYS A O 1
ATOM 602 N N . LYS A 1 81 ? 2.895 5.407 7.470 1.00 96.25 81 LYS A N 1
ATOM 603 C CA . LYS A 1 81 ? 3.976 6.326 7.067 1.00 96.25 81 LYS A CA 1
ATOM 604 C C . LYS A 1 81 ? 5.310 5.603 6.889 1.00 96.25 81 LYS A C 1
ATOM 606 O O . LYS A 1 81 ? 5.962 5.795 5.866 1.00 96.25 81 LYS A O 1
ATOM 611 N N . GLY A 1 82 ? 5.694 4.762 7.851 1.00 97.38 82 GLY A N 1
ATOM 612 C CA . GLY A 1 82 ? 6.931 3.980 7.776 1.00 97.38 82 GLY A CA 1
ATOM 613 C C . GLY A 1 82 ? 6.954 3.048 6.562 1.00 97.38 82 GLY A C 1
ATOM 614 O O . GLY A 1 82 ? 7.918 3.047 5.798 1.00 97.38 82 GLY A O 1
ATOM 615 N N . ILE A 1 83 ? 5.850 2.334 6.327 1.00 96.75 83 ILE A N 1
ATOM 616 C CA . ILE A 1 83 ? 5.687 1.469 5.154 1.00 96.75 83 ILE A CA 1
ATOM 617 C C . ILE A 1 83 ? 5.761 2.294 3.864 1.00 96.75 83 ILE A C 1
ATOM 619 O O . ILE A 1 83 ? 6.467 1.902 2.940 1.00 96.75 83 ILE A O 1
ATOM 623 N N . SER A 1 84 ? 5.112 3.464 3.803 1.00 96.81 84 SER A N 1
ATOM 624 C CA . SER A 1 84 ? 5.168 4.327 2.616 1.00 96.81 84 SER A CA 1
ATOM 625 C C . SER A 1 84 ? 6.584 4.750 2.250 1.00 96.81 84 SER A C 1
ATOM 627 O O . SER A 1 84 ? 6.938 4.710 1.071 1.00 96.81 84 SER A O 1
ATOM 629 N N . ILE A 1 85 ? 7.403 5.105 3.241 1.00 97.81 85 ILE A N 1
ATOM 630 C CA . ILE A 1 85 ? 8.809 5.454 3.023 1.00 97.81 85 ILE A CA 1
ATOM 631 C C . ILE A 1 85 ? 9.572 4.253 2.453 1.00 97.81 85 ILE A C 1
ATOM 633 O O . ILE A 1 85 ? 10.241 4.390 1.430 1.00 97.81 85 ILE A O 1
ATOM 637 N N . ALA A 1 86 ? 9.435 3.076 3.069 1.00 97.31 86 ALA A N 1
ATOM 638 C CA . ALA A 1 86 ? 10.132 1.867 2.636 1.00 97.31 86 ALA A CA 1
ATOM 639 C C . ALA A 1 86 ? 9.727 1.434 1.216 1.00 97.31 86 ALA A C 1
ATOM 641 O O . ALA A 1 86 ? 10.588 1.181 0.373 1.00 97.31 86 ALA A O 1
ATOM 642 N N . VAL A 1 87 ? 8.423 1.406 0.922 1.00 96.69 87 VAL A N 1
ATOM 643 C CA . VAL A 1 87 ? 7.898 1.021 -0.397 1.00 96.69 87 VAL A CA 1
ATOM 644 C C . VAL A 1 87 ? 8.375 1.993 -1.473 1.00 96.69 87 VAL A C 1
ATOM 646 O O . VAL A 1 87 ? 8.859 1.547 -2.508 1.00 96.69 87 VAL A O 1
ATOM 649 N N . LYS A 1 88 ? 8.315 3.310 -1.232 1.00 96.81 88 LYS A N 1
ATOM 650 C CA . LYS A 1 88 ? 8.818 4.314 -2.186 1.00 96.81 88 LYS A CA 1
ATOM 651 C C . LYS A 1 88 ? 10.317 4.165 -2.440 1.00 96.81 88 LYS A C 1
ATOM 653 O O . LYS A 1 88 ? 10.737 4.199 -3.592 1.00 96.81 88 LYS A O 1
ATOM 658 N N . ALA A 1 89 ? 11.105 3.972 -1.382 1.00 96.62 89 ALA A N 1
ATOM 659 C CA . ALA A 1 89 ? 12.558 3.858 -1.481 1.00 96.62 89 ALA A CA 1
ATOM 660 C C . ALA A 1 89 ? 13.003 2.613 -2.261 1.00 96.62 89 ALA A C 1
ATOM 662 O O . ALA A 1 89 ? 13.971 2.673 -3.014 1.00 96.62 89 ALA A O 1
ATOM 663 N N . ILE A 1 90 ? 12.298 1.492 -2.097 1.00 95.25 90 ILE A N 1
ATOM 664 C CA . ILE A 1 90 ? 12.654 0.230 -2.751 1.00 95.25 90 ILE A CA 1
ATOM 665 C C . ILE A 1 90 ? 11.991 0.147 -4.127 1.00 95.25 90 ILE A C 1
ATOM 667 O O . ILE A 1 90 ? 12.676 0.093 -5.147 1.00 95.25 90 ILE A O 1
ATOM 671 N N . ILE A 1 91 ? 10.658 0.169 -4.168 1.00 95.25 91 ILE A N 1
ATOM 672 C CA . ILE A 1 91 ? 9.869 -0.136 -5.367 1.00 95.25 91 ILE A CA 1
ATOM 673 C C . ILE A 1 91 ? 9.894 1.016 -6.374 1.00 95.25 91 ILE A C 1
ATOM 675 O O . ILE A 1 91 ? 9.995 0.767 -7.573 1.00 95.25 91 ILE A O 1
ATOM 679 N N . GLY A 1 92 ? 9.906 2.270 -5.911 1.00 94.56 92 GLY A N 1
ATOM 680 C CA . GLY A 1 92 ? 9.937 3.447 -6.792 1.00 94.56 92 GLY A CA 1
ATOM 681 C C . GLY A 1 92 ? 11.184 3.520 -7.686 1.00 94.56 92 GLY A C 1
ATOM 682 O O . GLY A 1 92 ? 11.179 4.161 -8.740 1.00 94.56 92 GLY A O 1
ATOM 683 N N . THR A 1 93 ? 12.252 2.810 -7.315 1.00 95.19 93 THR A N 1
ATOM 684 C CA . THR A 1 93 ? 13.504 2.742 -8.084 1.00 95.19 93 THR A CA 1
ATOM 685 C C . THR A 1 93 ? 13.551 1.578 -9.079 1.00 95.19 93 THR A C 1
ATOM 687 O O . THR A 1 93 ? 14.452 1.522 -9.915 1.00 95.19 93 THR A O 1
ATOM 690 N N . LEU A 1 94 ? 12.591 0.648 -9.022 1.00 95.81 94 LEU A N 1
ATOM 691 C CA . LEU A 1 94 ? 12.600 -0.555 -9.852 1.00 95.81 94 LEU A CA 1
ATOM 692 C C . LEU A 1 94 ? 12.222 -0.256 -11.295 1.00 95.81 94 LEU A C 1
ATOM 694 O O . LEU A 1 94 ? 11.372 0.584 -11.574 1.00 95.81 94 LEU A O 1
ATOM 698 N N . ARG A 1 95 ? 12.846 -0.990 -12.214 1.00 97.50 95 ARG A N 1
ATOM 699 C CA . ARG A 1 95 ? 12.618 -0.920 -13.659 1.00 97.50 95 ARG A CA 1
ATOM 700 C C . ARG A 1 95 ? 12.746 -2.317 -14.273 1.00 97.50 95 ARG A C 1
ATOM 702 O O . ARG A 1 95 ? 13.261 -3.237 -13.625 1.00 97.50 95 ARG A O 1
ATOM 709 N N . GLY A 1 96 ? 12.315 -2.467 -15.521 1.00 97.06 96 GLY A N 1
ATOM 710 C CA . GLY A 1 96 ? 12.474 -3.696 -16.297 1.00 97.06 96 GLY A CA 1
ATOM 711 C C . GLY A 1 96 ? 11.794 -4.901 -15.643 1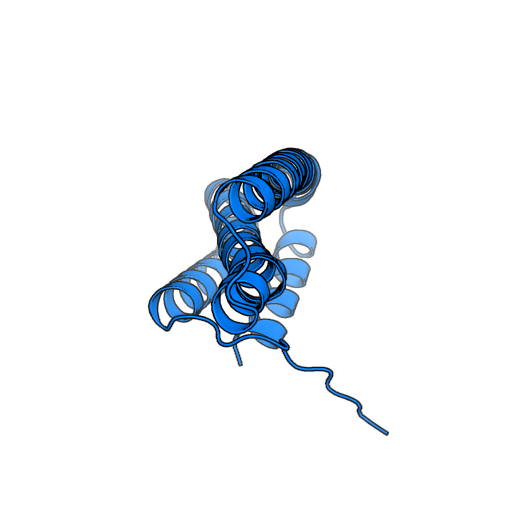.00 97.06 96 GLY A C 1
ATOM 712 O O . GLY A 1 96 ? 10.738 -4.790 -15.019 1.00 97.06 96 GLY A O 1
ATOM 713 N N . GLU A 1 97 ? 12.446 -6.057 -15.732 1.00 96.94 97 GLU A N 1
ATOM 714 C CA . GLU A 1 97 ? 11.938 -7.330 -15.201 1.00 96.94 97 GLU A CA 1
ATOM 715 C C . GLU A 1 97 ? 11.696 -7.314 -13.685 1.00 96.94 97 GLU A C 1
ATOM 717 O O . GLU A 1 97 ? 10.796 -7.991 -13.195 1.00 96.94 97 GLU A O 1
ATOM 722 N N . LYS A 1 98 ? 12.434 -6.493 -12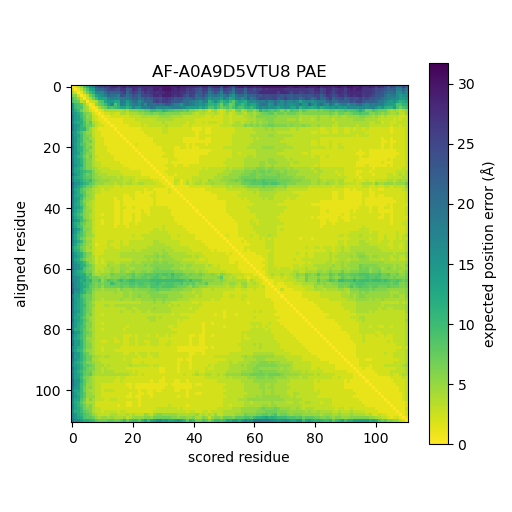.924 1.00 96.75 98 LYS A N 1
ATOM 723 C CA . LYS A 1 98 ? 12.192 -6.356 -11.480 1.00 96.75 98 LYS A CA 1
ATOM 724 C C . LYS A 1 98 ? 10.849 -5.692 -11.194 1.00 96.75 98 LYS A C 1
ATOM 726 O O . LYS A 1 98 ? 10.167 -6.100 -10.263 1.00 96.75 98 LYS A O 1
ATOM 731 N N . LEU A 1 99 ? 10.469 -4.686 -11.984 1.00 97.44 99 LEU A N 1
ATOM 732 C CA . LEU A 1 99 ? 9.176 -4.025 -11.826 1.00 97.44 99 LEU A CA 1
ATOM 733 C C . LEU A 1 99 ? 8.032 -4.957 -12.247 1.00 97.44 99 LEU A C 1
ATOM 735 O O . LEU A 1 99 ? 7.050 -5.072 -11.517 1.00 97.44 99 LEU A O 1
ATOM 739 N N . LYS A 1 100 ? 8.200 -5.690 -13.356 1.00 97.69 100 LYS A N 1
ATOM 740 C CA . LYS A 1 100 ? 7.233 -6.709 -13.800 1.00 97.69 100 LYS A CA 1
ATOM 741 C C . LYS A 1 100 ? 7.028 -7.814 -12.770 1.00 97.69 100 LYS A C 1
ATOM 743 O O . LYS A 1 100 ? 5.899 -8.222 -12.538 1.00 97.69 100 LYS A O 1
ATOM 748 N N . ALA A 1 101 ? 8.091 -8.268 -12.104 1.00 96.50 101 ALA A N 1
ATOM 749 C CA . ALA A 1 101 ? 7.974 -9.272 -11.048 1.00 96.50 101 ALA A CA 1
ATOM 750 C C . ALA A 1 101 ? 7.084 -8.790 -9.885 1.00 96.50 101 ALA A C 1
ATOM 752 O O . ALA A 1 101 ? 6.262 -9.551 -9.378 1.00 96.50 101 ALA A O 1
ATOM 753 N N . ILE A 1 102 ? 7.203 -7.516 -9.492 1.00 95.94 102 ILE A N 1
ATOM 754 C CA . ILE A 1 102 ? 6.331 -6.920 -8.468 1.00 95.94 102 ILE A CA 1
ATOM 755 C C . ILE A 1 102 ? 4.898 -6.760 -8.984 1.00 95.94 102 ILE A C 1
ATOM 757 O O . ILE A 1 102 ? 3.952 -7.034 -8.249 1.00 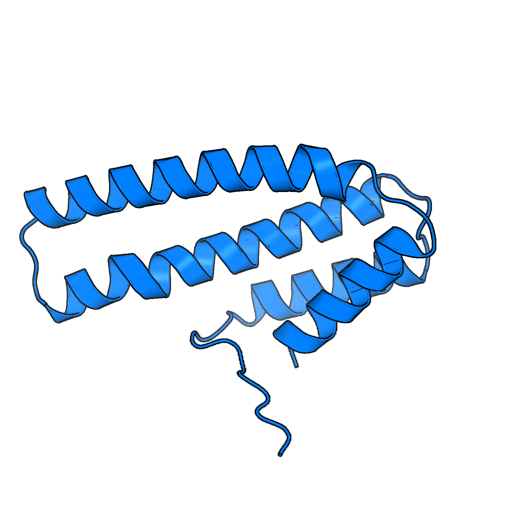95.94 102 ILE A O 1
ATOM 761 N N . ALA A 1 103 ? 4.724 -6.361 -10.244 1.00 95.38 103 ALA A N 1
ATOM 762 C CA . ALA A 1 103 ? 3.410 -6.276 -10.872 1.00 95.38 103 ALA A CA 1
ATOM 763 C C . ALA A 1 103 ? 2.705 -7.648 -10.918 1.00 95.38 103 ALA A C 1
ATOM 765 O O . ALA A 1 103 ? 1.550 -7.762 -10.516 1.00 95.38 103 ALA A O 1
ATOM 766 N N . GLY A 1 104 ? 3.425 -8.712 -11.280 1.00 94.94 104 GLY A N 1
ATOM 767 C CA . GLY A 1 104 ? 2.908 -10.081 -11.244 1.00 94.94 104 GLY A CA 1
ATOM 768 C C . GLY A 1 104 ? 2.525 -10.535 -9.833 1.00 94.94 104 GLY A C 1
ATOM 769 O O . GLY A 1 104 ? 1.514 -11.204 -9.650 1.00 94.94 104 GLY A O 1
ATOM 770 N N . PHE A 1 105 ? 3.262 -10.116 -8.799 1.00 93.00 105 PHE A N 1
ATOM 771 C CA . PHE A 1 105 ? 2.835 -10.347 -7.417 1.00 93.00 105 PHE A CA 1
ATOM 772 C C . PHE A 1 105 ? 1.518 -9.625 -7.085 1.00 93.00 105 PHE A C 1
ATOM 774 O O . PHE A 1 105 ? 0.638 -10.229 -6.474 1.00 93.00 105 PHE A O 1
ATOM 781 N N . ILE A 1 106 ? 1.341 -8.374 -7.521 1.00 93.25 106 ILE A N 1
ATOM 782 C CA . ILE A 1 106 ? 0.083 -7.630 -7.335 1.00 93.25 106 ILE A CA 1
ATOM 783 C C . ILE A 1 106 ? -1.099 -8.350 -8.001 1.00 93.25 106 ILE A C 1
ATOM 785 O O . ILE A 1 106 ? -2.166 -8.414 -7.393 1.00 93.25 106 ILE A O 1
ATOM 789 N N . GLU A 1 107 ? -0.925 -8.948 -9.183 1.00 91.69 107 GLU A N 1
ATOM 790 C CA . GLU A 1 107 ? -1.979 -9.763 -9.815 1.00 91.69 107 GLU A CA 1
ATOM 791 C C . GLU A 1 107 ? -2.445 -10.898 -8.903 1.00 91.69 107 GLU A C 1
ATOM 793 O O . GLU A 1 107 ? -3.645 -11.107 -8.748 1.00 91.69 107 GLU A O 1
ATOM 798 N N . THR A 1 108 ? -1.524 -11.583 -8.218 1.00 89.62 108 THR A N 1
ATOM 799 C CA . THR A 1 108 ? -1.894 -12.672 -7.295 1.00 89.62 108 THR A CA 1
ATOM 800 C C . THR A 1 108 ? -2.707 -12.213 -6.080 1.00 89.62 108 THR A C 1
ATOM 802 O O . THR A 1 108 ? -3.356 -13.040 -5.445 1.00 89.62 108 THR A O 1
ATOM 805 N N . ILE A 1 109 ? -2.668 -10.918 -5.747 1.00 85.44 109 ILE A N 1
ATOM 806 C CA . ILE A 1 109 ? -3.398 -10.321 -4.620 1.00 85.44 109 ILE A CA 1
ATOM 807 C C . ILE A 1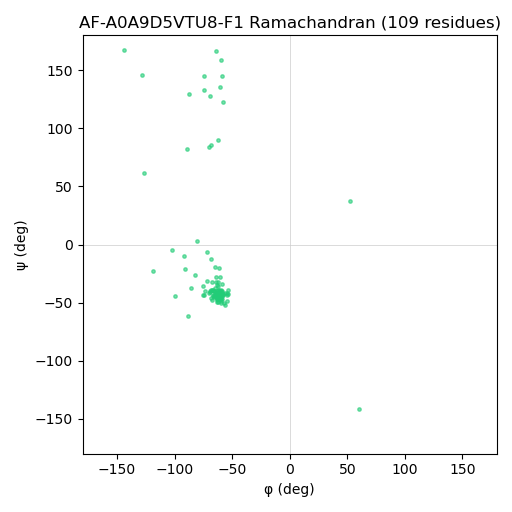 109 ? -4.828 -9.940 -5.024 1.00 85.44 109 ILE A C 1
ATOM 809 O O . ILE A 1 109 ? -5.739 -10.017 -4.199 1.00 85.44 109 ILE A O 1
ATOM 813 N N . ILE A 1 110 ? -5.024 -9.459 -6.255 1.00 84.00 110 ILE A N 1
ATOM 814 C CA . ILE A 1 110 ? -6.309 -8.884 -6.688 1.00 84.00 110 ILE A CA 1
ATOM 815 C C . ILE A 1 110 ? -7.271 -9.901 -7.319 1.00 84.00 110 ILE A C 1
ATOM 817 O O . ILE A 1 110 ? -8.480 -9.624 -7.347 1.00 84.00 110 ILE A O 1
ATOM 821 N N . VAL A 1 111 ? -6.736 -11.033 -7.799 1.00 69.00 111 VAL A N 1
ATOM 822 C CA . VAL A 1 111 ? -7.459 -12.176 -8.396 1.00 69.00 111 VAL A CA 1
ATOM 823 C C . VAL A 1 111 ? -8.129 -13.058 -7.341 1.00 69.00 111 VAL A C 1
ATOM 825 O O . VAL A 1 111 ? -7.633 -13.126 -6.196 1.00 69.00 111 VAL A O 1
#

Sequence (111 aa):
MDNKCGVIFPLPTCVKEFAGNAVAQANENPNDGKSADLVVETILKITDHGLDYLYLHPLDLAQVGLIGKNTVKFGVNTAKKGISIAVKAIIGTLRGEKLKAIAGFIETIIV

Mean predicted aligned error: 4.63 Å

Secondary structure (DSSP, 8-state):
-------SSPPPHHHHHHHHHHHHHHHH-TT-HHHHHHHHHHHHHHHHHHHHHHHTHHHHHTT--HHHHHHHHHHHHHHHHHHHHHHHHHHTT--HHHHHHHHHHHHHHH-